Protein AF-A0A2R6HLD2-F1 (afdb_monomer_lite)

Radius of gyration: 19.73 Å; chains: 1; bounding box: 50×24×50 Å

pLDDT: mean 79.39, std 11.98, range [48.47, 95.0]

Foldseek 3Di:
DDPVLLVVLQVVLVVLLVQLVVLVVVLVCLVPDDQDDCVVQPDPVSNVSNVCNVVVVVSNVVSVVSNVVSLVSSCVRVLVSQLVVCCVVCVVDPCVVVCVSSVVSVVVSCVSSPD

Structure (mmCIF, N/CA/C/O backbone):
data_AF-A0A2R6HLD2-F1
#
_entry.id   AF-A0A2R6HLD2-F1
#
loop_
_atom_site.group_PDB
_atom_site.id
_atom_site.type_symbol
_atom_site.label_atom_id
_atom_site.label_alt_id
_atom_site.label_comp_id
_atom_site.label_asym_id
_atom_site.label_entity_id
_atom_site.label_seq_id
_atom_site.pdbx_PDB_ins_code
_atom_site.Cartn_x
_atom_site.Cartn_y
_atom_site.Cartn_z
_atom_site.occupancy
_atom_site.B_iso_or_equiv
_atom_site.auth_seq_id
_atom_site.auth_comp_id
_atom_site.auth_asym_id
_atom_site.auth_atom_id
_atom_site.pdbx_PDB_model_num
ATOM 1 N N . MET A 1 1 ? 15.414 -7.731 -18.391 1.00 71.44 1 MET A N 1
ATOM 2 C CA . MET A 1 1 ? 14.235 -8.427 -17.825 1.00 71.44 1 MET A CA 1
ATOM 3 C C . MET A 1 1 ? 13.460 -9.067 -18.958 1.00 71.44 1 MET A C 1
ATOM 5 O O . MET A 1 1 ? 13.454 -8.514 -20.054 1.00 71.44 1 MET A O 1
ATOM 9 N N . THR A 1 2 ? 12.840 -10.223 -18.734 1.00 88.44 2 THR A N 1
ATOM 10 C CA . THR A 1 2 ? 11.951 -10.801 -19.760 1.00 88.44 2 THR A CA 1
ATOM 11 C C . THR A 1 2 ? 10.630 -10.016 -19.816 1.00 88.44 2 THR A C 1
ATOM 13 O O . THR A 1 2 ? 10.227 -9.456 -18.795 1.00 88.44 2 THR A O 1
ATOM 16 N N . PRO A 1 3 ? 9.915 -9.971 -20.958 1.00 85.44 3 PRO A N 1
ATOM 17 C CA . PRO A 1 3 ? 8.614 -9.296 -21.038 1.00 85.44 3 PRO A CA 1
ATOM 18 C C . PRO A 1 3 ? 7.602 -9.813 -20.004 1.00 85.44 3 PRO A C 1
ATOM 20 O O . PRO A 1 3 ? 6.834 -9.040 -19.436 1.00 85.44 3 PRO A O 1
ATOM 23 N N . LEU A 1 4 ? 7.651 -11.117 -19.709 1.00 90.50 4 LEU A N 1
ATOM 24 C CA . LEU A 1 4 ? 6.830 -11.748 -18.678 1.00 90.50 4 LEU A CA 1
ATOM 25 C C . LEU A 1 4 ? 7.152 -11.202 -17.279 1.00 90.50 4 LEU A C 1
ATOM 27 O O . LEU A 1 4 ? 6.246 -10.869 -16.523 1.00 90.50 4 LEU A O 1
ATOM 31 N N . GLU A 1 5 ? 8.436 -11.076 -16.946 1.00 88.56 5 GLU A N 1
ATOM 32 C CA . GLU A 1 5 ? 8.890 -10.540 -15.660 1.00 88.56 5 GLU A CA 1
ATOM 33 C C . GLU A 1 5 ? 8.453 -9.081 -15.463 1.00 88.56 5 GLU A C 1
ATOM 35 O O . GLU A 1 5 ? 7.982 -8.725 -14.384 1.00 88.56 5 GLU A O 1
ATOM 40 N N . VAL A 1 6 ? 8.545 -8.251 -16.509 1.00 87.50 6 VAL A N 1
ATOM 41 C CA . VAL A 1 6 ? 8.041 -6.867 -16.479 1.00 87.50 6 VAL A CA 1
ATOM 42 C C . VAL A 1 6 ? 6.532 -6.854 -16.232 1.00 87.50 6 VAL A C 1
ATOM 44 O O . VAL A 1 6 ? 6.070 -6.142 -15.343 1.00 87.50 6 VAL A O 1
ATOM 47 N N . GLY A 1 7 ? 5.767 -7.681 -16.952 1.00 89.25 7 GLY A N 1
ATOM 48 C CA . GLY A 1 7 ? 4.315 -7.775 -16.781 1.00 89.25 7 GLY A CA 1
ATOM 49 C C . GLY A 1 7 ? 3.899 -8.191 -15.367 1.00 89.25 7 GLY A C 1
ATOM 50 O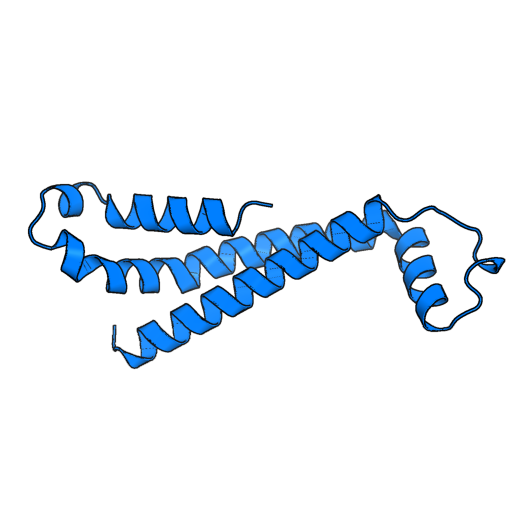 O . GLY A 1 7 ? 3.032 -7.557 -14.768 1.00 89.25 7 GLY A O 1
ATOM 51 N N . VAL A 1 8 ? 4.556 -9.207 -14.797 1.00 93.12 8 VAL A N 1
ATOM 52 C CA . VAL A 1 8 ? 4.291 -9.670 -13.423 1.00 93.12 8 VAL A CA 1
ATOM 53 C C . VAL A 1 8 ? 4.599 -8.575 -12.404 1.00 93.12 8 VAL A C 1
ATOM 55 O O . VAL A 1 8 ? 3.791 -8.330 -11.510 1.00 93.12 8 VAL A O 1
ATOM 58 N N . ARG A 1 9 ? 5.736 -7.884 -12.542 1.00 90.75 9 ARG A N 1
ATOM 59 C CA . ARG A 1 9 ? 6.105 -6.798 -11.627 1.00 90.75 9 ARG A CA 1
ATOM 60 C C . ARG A 1 9 ? 5.161 -5.598 -11.725 1.00 90.75 9 ARG A C 1
ATOM 62 O O . ARG A 1 9 ? 4.823 -5.028 -10.696 1.00 90.75 9 ARG A O 1
ATOM 69 N N . LEU A 1 10 ? 4.680 -5.244 -12.918 1.00 89.44 10 LEU A N 1
ATOM 70 C CA . LEU A 1 10 ? 3.675 -4.185 -13.077 1.00 89.44 10 LEU A CA 1
ATOM 71 C C . LEU A 1 10 ? 2.344 -4.559 -12.419 1.00 89.44 10 LEU A C 1
ATOM 73 O O . LEU A 1 10 ? 1.783 -3.750 -11.686 1.00 89.44 10 LEU A O 1
ATOM 77 N N . LEU A 1 11 ? 1.861 -5.788 -12.627 1.00 93.00 11 LEU A N 1
ATOM 78 C CA . LEU A 1 11 ? 0.640 -6.274 -11.977 1.00 93.00 11 LEU A CA 1
ATOM 79 C C . LEU A 1 11 ? 0.774 -6.281 -10.451 1.00 93.00 11 LEU A C 1
ATOM 81 O O . LEU A 1 11 ? -0.130 -5.825 -9.752 1.00 93.00 11 LEU A O 1
ATOM 85 N N . ALA A 1 12 ? 1.913 -6.748 -9.936 1.00 92.12 12 ALA A N 1
ATOM 86 C CA . ALA A 1 12 ? 2.212 -6.701 -8.510 1.00 92.12 12 ALA A CA 1
ATOM 87 C C . ALA A 1 12 ? 2.282 -5.255 -7.991 1.00 92.12 12 ALA A C 1
ATOM 89 O O . ALA A 1 12 ? 1.719 -4.961 -6.941 1.00 92.12 12 ALA A O 1
ATOM 90 N N . GLY A 1 13 ? 2.892 -4.337 -8.746 1.00 90.38 13 GLY A N 1
ATOM 91 C CA . GLY A 1 13 ? 2.914 -2.907 -8.436 1.00 90.38 13 GLY A CA 1
ATOM 92 C C . GLY A 1 13 ? 1.511 -2.306 -8.327 1.00 90.38 13 GLY A C 1
ATOM 93 O O . GLY A 1 13 ? 1.208 -1.641 -7.342 1.00 90.38 13 GLY A O 1
ATOM 94 N N . VAL A 1 14 ? 0.623 -2.599 -9.281 1.00 89.44 14 VAL A N 1
ATOM 95 C CA . VAL A 1 14 ? -0.785 -2.162 -9.236 1.00 89.44 14 VAL A CA 1
ATOM 96 C C . VAL A 1 14 ? -1.504 -2.734 -8.014 1.00 89.44 14 VAL A C 1
ATOM 98 O O . VAL A 1 14 ? -2.189 -1.996 -7.311 1.00 89.44 14 VAL A O 1
ATOM 101 N N . ALA A 1 15 ? -1.328 -4.024 -7.719 1.00 93.38 15 ALA A N 1
ATOM 102 C CA . ALA A 1 15 ? -1.933 -4.645 -6.542 1.00 93.38 15 ALA A CA 1
ATOM 103 C C . ALA A 1 15 ? -1.454 -3.996 -5.231 1.00 93.38 15 ALA A C 1
ATOM 105 O O . ALA A 1 15 ? -2.257 -3.758 -4.333 1.00 93.38 15 ALA A O 1
ATOM 106 N N . LEU A 1 16 ? -0.165 -3.660 -5.136 1.00 91.25 16 LEU A N 1
ATOM 107 C CA . LEU A 1 16 ? 0.411 -2.981 -3.975 1.00 91.25 16 LEU A CA 1
ATOM 108 C C . LEU A 1 16 ? -0.078 -1.529 -3.836 1.00 91.25 16 LEU A C 1
ATOM 110 O O . LEU A 1 16 ? -0.316 -1.078 -2.718 1.00 91.25 16 LEU A O 1
ATOM 114 N N . ILE A 1 17 ? -0.288 -0.811 -4.945 1.00 88.19 17 ILE A N 1
ATOM 115 C CA . ILE A 1 17 ? -0.924 0.518 -4.931 1.00 88.19 17 ILE A CA 1
ATOM 116 C C . ILE A 1 17 ? -2.359 0.415 -4.399 1.00 88.19 17 ILE A C 1
ATOM 118 O O . ILE A 1 17 ? -2.751 1.197 -3.538 1.00 88.19 17 ILE A O 1
ATOM 122 N N . LEU A 1 18 ? -3.133 -0.573 -4.860 1.00 91.56 18 LEU A N 1
ATOM 123 C CA . LEU A 1 18 ? -4.492 -0.804 -4.360 1.00 91.56 18 LEU A CA 1
ATOM 124 C C . LEU A 1 18 ? -4.502 -1.172 -2.870 1.00 91.56 18 LEU A C 1
ATOM 126 O O . LEU A 1 18 ? -5.370 -0.708 -2.135 1.00 91.56 18 LEU A O 1
ATOM 130 N N . ALA A 1 19 ? -3.535 -1.972 -2.417 1.00 91.62 19 ALA A N 1
ATOM 131 C CA . ALA A 1 19 ? -3.381 -2.312 -1.005 1.00 91.62 19 ALA A CA 1
ATOM 132 C C . ALA A 1 19 ? -3.066 -1.074 -0.152 1.00 91.62 19 ALA A C 1
ATOM 134 O O . ALA A 1 19 ? -3.688 -0.878 0.889 1.00 91.62 19 ALA A O 1
ATOM 135 N N . ASN A 1 20 ? -2.161 -0.207 -0.612 1.00 91.06 20 ASN A N 1
ATOM 136 C CA . ASN A 1 20 ? -1.879 1.065 0.050 1.00 91.06 20 ASN A CA 1
ATOM 137 C C . ASN A 1 20 ? -3.145 1.942 0.140 1.00 91.06 20 ASN A C 1
ATOM 139 O O . ASN A 1 20 ? -3.535 2.338 1.237 1.00 91.06 20 ASN A O 1
ATOM 143 N N . GLY A 1 21 ? -3.861 2.125 -0.976 1.00 88.25 21 GLY A N 1
ATOM 144 C CA . GLY A 1 21 ? -5.114 2.885 -1.003 1.00 88.25 21 GLY A CA 1
ATOM 145 C C . GLY A 1 21 ? -6.206 2.308 -0.093 1.00 88.25 21 GLY A C 1
ATOM 146 O O . GLY A 1 21 ? -6.986 3.061 0.490 1.00 88.25 21 GLY A O 1
ATOM 147 N N . PHE A 1 22 ? -6.247 0.985 0.093 1.00 91.69 22 PHE A N 1
ATOM 148 C CA . PHE A 1 22 ? -7.127 0.349 1.073 1.00 91.69 22 PHE A CA 1
ATOM 149 C C . PHE A 1 22 ? -6.788 0.771 2.510 1.00 91.69 22 PHE A C 1
ATOM 151 O O . PHE A 1 22 ? -7.694 1.154 3.248 1.00 91.69 22 PHE A O 1
ATOM 158 N N . PHE A 1 23 ? -5.511 0.752 2.908 1.00 92.44 23 PHE A N 1
ATOM 159 C CA . PHE A 1 23 ? -5.114 1.175 4.256 1.00 92.44 23 PHE A CA 1
ATOM 160 C C . PHE A 1 23 ? -5.455 2.640 4.527 1.00 92.44 23 PHE A C 1
ATOM 162 O O . PHE A 1 23 ? -5.963 2.959 5.597 1.00 92.44 23 PHE A O 1
ATOM 169 N N . VAL A 1 24 ? -5.262 3.510 3.538 1.00 92.12 24 VAL A N 1
ATOM 170 C CA . VAL A 1 24 ? -5.613 4.934 3.632 1.00 92.12 24 VAL A CA 1
ATOM 171 C C . VAL A 1 24 ? -7.117 5.117 3.791 1.00 92.12 24 VAL A C 1
ATOM 173 O O . VAL A 1 24 ? -7.572 5.894 4.629 1.00 92.12 24 VAL A O 1
ATOM 176 N N . ALA A 1 25 ? -7.911 4.390 3.001 1.00 91.19 25 ALA A N 1
ATOM 177 C CA . ALA A 1 25 ? -9.364 4.445 3.100 1.00 91.19 25 ALA A CA 1
ATOM 178 C C . ALA A 1 25 ? -9.845 4.005 4.491 1.00 91.19 25 ALA A C 1
ATOM 180 O O . ALA A 1 25 ? -10.758 4.620 5.042 1.00 91.19 25 ALA A O 1
ATOM 181 N N . VAL A 1 26 ? -9.215 2.981 5.075 1.00 89.31 26 VAL A N 1
ATOM 182 C CA . VAL A 1 26 ? -9.502 2.522 6.440 1.00 89.31 26 VAL A CA 1
ATOM 183 C C . VAL A 1 26 ? -9.083 3.565 7.476 1.00 89.31 26 VAL A C 1
ATOM 185 O O . VAL A 1 26 ? -9.891 3.901 8.337 1.00 89.31 26 VAL A O 1
ATOM 188 N N . GLU A 1 27 ? -7.877 4.128 7.382 1.00 90.06 27 GLU A N 1
ATOM 189 C CA . GLU A 1 27 ? -7.394 5.175 8.293 1.00 90.06 27 GLU A CA 1
ATOM 190 C C . GLU A 1 27 ? -8.325 6.400 8.282 1.00 90.06 27 GLU A C 1
ATOM 192 O O . GLU A 1 27 ? -8.755 6.891 9.331 1.00 90.06 27 GLU A O 1
ATOM 197 N N . PHE A 1 28 ? -8.730 6.854 7.093 1.00 90.19 28 PHE A N 1
ATOM 198 C CA . PHE A 1 28 ? -9.671 7.961 6.949 1.00 90.19 28 PHE A CA 1
ATOM 199 C C . PHE A 1 28 ? -11.070 7.608 7.469 1.00 90.19 28 PHE A C 1
ATOM 201 O O . PHE A 1 28 ? -11.714 8.426 8.125 1.00 90.19 28 PHE A O 1
ATOM 208 N N . ALA A 1 29 ? -11.555 6.390 7.215 1.00 87.31 29 ALA A N 1
ATOM 209 C CA . ALA A 1 29 ? -12.842 5.941 7.735 1.00 87.31 29 ALA A CA 1
ATOM 210 C C . ALA A 1 29 ? -12.847 5.918 9.270 1.00 87.31 29 ALA A C 1
ATOM 212 O O . ALA A 1 29 ? -13.765 6.466 9.877 1.00 87.31 29 ALA A O 1
ATOM 213 N N . LEU A 1 30 ? -11.808 5.354 9.892 1.00 86.50 30 LEU A N 1
ATOM 214 C CA . LEU A 1 30 ? -11.677 5.239 11.346 1.00 86.50 30 LEU A CA 1
ATOM 215 C C . LEU A 1 30 ? -11.544 6.603 12.035 1.00 86.50 30 LEU A C 1
ATOM 217 O O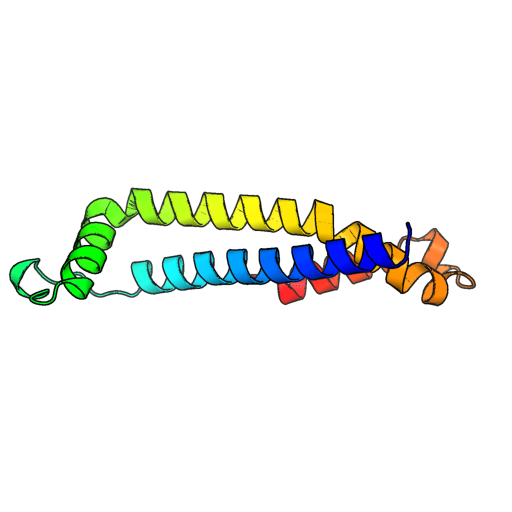 . LEU A 1 30 ? -12.173 6.835 13.063 1.00 86.50 30 LEU A O 1
ATOM 221 N N . THR A 1 31 ? -10.787 7.535 11.451 1.00 86.69 31 THR A N 1
ATOM 222 C CA . THR A 1 31 ? -10.620 8.893 12.006 1.00 86.69 31 THR A CA 1
ATOM 223 C C . THR A 1 31 ? -11.859 9.778 11.849 1.00 86.69 31 THR A C 1
ATOM 225 O O . THR A 1 31 ? -12.030 10.738 12.601 1.00 86.69 31 THR A O 1
ATOM 228 N N . ARG A 1 32 ? -12.731 9.490 10.874 1.00 85.31 32 ARG A N 1
ATOM 229 C CA . ARG A 1 32 ? -13.953 10.269 10.599 1.00 85.31 32 ARG A CA 1
ATOM 230 C C . ARG A 1 32 ? -15.214 9.662 11.196 1.00 85.31 32 ARG A C 1
ATOM 232 O O . ARG A 1 32 ? -16.244 10.340 11.218 1.00 85.31 32 ARG A O 1
ATOM 239 N N . VAL A 1 33 ? -15.163 8.412 11.648 1.00 80.62 33 VAL A N 1
ATOM 240 C CA . VAL A 1 33 ? -16.318 7.760 12.254 1.00 80.62 33 VAL A CA 1
ATOM 241 C C . VAL A 1 33 ? -16.637 8.424 13.591 1.00 80.62 33 VAL A C 1
ATOM 243 O O . VAL A 1 33 ? -15.760 8.783 14.377 1.00 80.62 33 VAL A O 1
ATOM 246 N N . ARG A 1 34 ? -17.926 8.636 13.840 1.00 75.44 34 ARG A N 1
ATOM 247 C CA . ARG A 1 34 ? -18.386 9.240 15.083 1.00 75.44 34 ARG A CA 1
ATOM 248 C C . ARG A 1 34 ? -18.419 8.162 16.165 1.00 75.44 34 ARG A C 1
ATOM 250 O O . ARG A 1 34 ? -18.966 7.086 15.945 1.00 75.44 34 ARG A O 1
ATOM 257 N N . GLN A 1 35 ? -17.822 8.470 17.310 1.00 71.88 35 GLN A N 1
ATOM 258 C CA . GLN A 1 35 ? -17.787 7.599 18.483 1.00 71.88 35 GLN A CA 1
ATOM 259 C C . GLN A 1 35 ? -19.191 7.571 19.105 1.00 71.88 35 GLN A C 1
ATOM 261 O O . GLN A 1 35 ? -19.598 8.520 19.777 1.00 71.88 35 GLN A O 1
ATOM 266 N N . TYR A 1 36 ? -19.955 6.531 18.787 1.00 72.81 36 TYR A N 1
ATOM 267 C CA . TYR A 1 36 ? -21.267 6.240 19.368 1.00 72.81 36 TYR A CA 1
ATOM 268 C C . TYR A 1 36 ? -21.114 5.158 20.445 1.00 72.81 36 TYR A C 1
ATOM 270 O O . TYR A 1 36 ? -20.113 4.434 20.459 1.00 72.81 36 TYR A O 1
ATOM 278 N N . SER A 1 37 ? -22.065 5.053 21.375 1.00 73.31 37 SER A N 1
ATOM 279 C CA . SER A 1 37 ? -21.983 4.006 22.401 1.00 73.31 37 SER A CA 1
ATOM 280 C C . SER A 1 37 ? -22.179 2.623 21.773 1.00 73.31 37 SER A C 1
ATOM 282 O O . SER A 1 37 ? -22.859 2.498 20.759 1.00 73.31 37 SER A O 1
ATOM 284 N N . GLU A 1 38 ? -21.623 1.568 22.379 1.00 76.88 38 GLU A N 1
ATOM 285 C CA . GLU A 1 38 ? -21.747 0.190 21.861 1.00 76.88 38 GLU A CA 1
ATOM 286 C C . GLU A 1 38 ? -23.212 -0.191 21.582 1.00 76.88 38 GLU A C 1
ATOM 288 O O . GLU A 1 38 ? -23.526 -0.808 20.568 1.00 76.88 38 GLU A O 1
ATOM 293 N N . SER A 1 39 ? -24.125 0.274 22.442 1.00 78.25 39 SER A N 1
ATOM 294 C CA . SER A 1 39 ? -25.574 0.076 22.329 1.00 78.25 39 SER A CA 1
ATOM 295 C C . SER A 1 39 ? -26.223 0.698 21.088 1.00 78.25 39 SER A C 1
ATOM 297 O O . SER A 1 39 ? -27.380 0.411 20.814 1.00 78.25 39 SER A O 1
ATOM 299 N N . GLU A 1 40 ? -25.538 1.594 20.377 1.00 76.25 40 GLU A N 1
ATOM 300 C CA . GLU A 1 40 ? -26.020 2.193 19.126 1.00 76.25 40 GLU A CA 1
ATOM 301 C C . GLU A 1 40 ? -25.549 1.400 17.886 1.00 76.25 40 GLU A C 1
ATOM 303 O O . GLU A 1 40 ? -26.055 1.622 16.786 1.00 76.25 40 GLU A O 1
ATOM 308 N N . PHE A 1 41 ? -24.627 0.438 18.044 1.00 74.69 41 PHE A N 1
ATOM 309 C CA . PHE A 1 41 ? -24.129 -0.449 16.983 1.00 74.69 41 PHE A CA 1
ATOM 310 C C . PHE A 1 41 ? -24.815 -1.834 17.040 1.00 74.69 41 PHE A C 1
ATOM 312 O O . PHE A 1 41 ? -24.179 -2.854 17.300 1.00 74.69 41 PHE A O 1
ATOM 319 N N . ASP A 1 42 ? -26.121 -1.888 16.751 1.00 75.00 42 ASP A N 1
ATOM 320 C CA . ASP A 1 42 ? -26.955 -3.100 16.916 1.00 75.00 42 ASP A CA 1
ATOM 321 C C . ASP A 1 42 ? -26.795 -4.177 15.814 1.00 75.00 42 ASP A C 1
ATOM 323 O O . ASP A 1 42 ? -27.311 -5.291 15.936 1.00 75.00 42 ASP A O 1
ATOM 327 N N . GLU A 1 43 ? -26.046 -3.902 14.738 1.00 80.88 43 GLU A N 1
ATOM 328 C CA . GLU A 1 43 ? -25.791 -4.891 13.681 1.00 80.88 43 GLU A CA 1
ATOM 329 C C . GLU A 1 43 ? -24.435 -5.616 13.823 1.00 80.88 43 GLU A C 1
ATOM 331 O O . GLU A 1 43 ? -23.443 -5.047 14.284 1.00 80.88 43 GLU A O 1
ATOM 336 N N . PRO A 1 44 ? -24.309 -6.879 13.364 1.00 74.25 44 PRO A N 1
ATOM 337 C CA . PRO A 1 44 ? -23.047 -7.623 13.425 1.00 74.25 44 PRO A CA 1
ATOM 338 C C . PRO A 1 44 ? -21.855 -6.922 12.753 1.00 74.25 44 PRO A C 1
ATOM 340 O O . PRO A 1 44 ? -20.741 -6.995 13.269 1.00 74.25 44 PRO A O 1
ATOM 343 N N . GLY A 1 45 ? -22.074 -6.242 11.620 1.00 71.56 45 GLY A N 1
ATOM 344 C CA . GLY A 1 45 ? -21.027 -5.472 10.935 1.00 71.56 45 GLY A CA 1
ATOM 345 C C . GLY A 1 45 ? -20.636 -4.199 11.691 1.00 71.56 45 GLY A C 1
ATOM 346 O O . GLY A 1 45 ? -19.468 -3.814 11.704 1.00 71.56 45 GLY A O 1
ATOM 347 N N . LEU A 1 46 ? -21.607 -3.606 12.382 1.00 78.12 46 LEU A N 1
ATOM 348 C CA . LEU A 1 46 ? -21.470 -2.396 13.181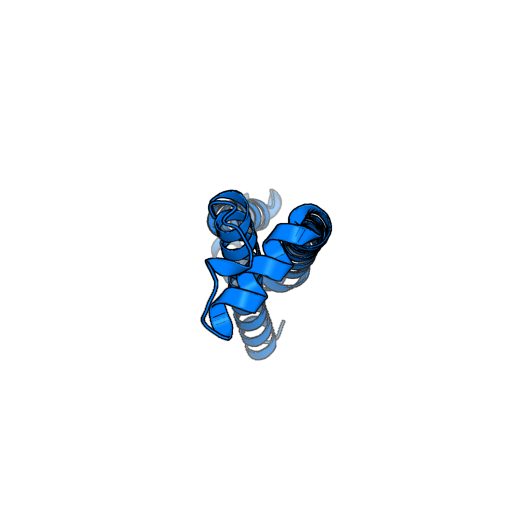 1.00 78.12 46 LEU A CA 1
ATOM 349 C C . LEU A 1 46 ? -20.659 -2.652 14.465 1.00 78.12 46 LEU A C 1
ATOM 351 O O . LEU A 1 46 ? -19.773 -1.865 14.785 1.00 78.12 46 LEU A O 1
ATOM 355 N N . ARG A 1 47 ? -20.831 -3.807 15.119 1.00 79.88 47 ARG A N 1
ATOM 356 C CA . ARG A 1 47 ? -20.029 -4.182 16.301 1.00 79.88 47 ARG A CA 1
ATOM 357 C C . ARG A 1 47 ? -18.523 -4.260 16.039 1.00 79.88 47 ARG A C 1
ATOM 359 O O . ARG A 1 47 ? -17.736 -3.869 16.894 1.00 79.88 47 ARG A O 1
ATOM 366 N N . ARG A 1 48 ? -18.097 -4.739 14.861 1.00 78.69 48 ARG A N 1
ATOM 367 C CA . ARG A 1 48 ? -16.665 -4.729 14.495 1.00 78.69 48 ARG A CA 1
ATOM 368 C C . ARG A 1 48 ? -16.133 -3.317 14.309 1.00 78.69 48 ARG A C 1
ATOM 370 O O . ARG A 1 48 ? -15.030 -3.040 14.759 1.00 78.69 48 ARG A O 1
ATOM 377 N N . ALA A 1 49 ? -16.901 -2.453 13.648 1.00 76.00 49 ALA A N 1
ATOM 378 C CA . ALA A 1 49 ? -16.517 -1.058 13.476 1.00 76.00 49 ALA A CA 1
ATOM 379 C C . ALA A 1 49 ? -16.374 -0.359 14.836 1.00 76.00 49 ALA A C 1
ATOM 381 O O . ALA A 1 49 ? -15.405 0.361 15.040 1.00 76.00 49 ALA A O 1
ATOM 382 N N . TRP A 1 50 ? -17.271 -0.650 15.783 1.00 83.19 50 TRP A N 1
ATOM 383 C CA . TRP A 1 50 ? -17.175 -0.143 17.150 1.00 83.19 50 TRP A CA 1
ATOM 384 C C . TRP A 1 50 ? -15.931 -0.652 17.899 1.00 83.19 50 TRP A C 1
ATOM 386 O O . TRP A 1 50 ? -15.185 0.137 18.473 1.00 83.19 50 TRP A O 1
ATOM 396 N N . ALA A 1 51 ? -15.632 -1.953 17.835 1.00 80.75 51 ALA A N 1
ATOM 397 C CA . ALA A 1 51 ? -14.418 -2.497 18.455 1.00 80.75 51 ALA A CA 1
ATOM 398 C C . ALA A 1 51 ? -13.139 -1.854 17.881 1.00 80.75 51 ALA A C 1
ATOM 400 O O . ALA A 1 51 ? -12.193 -1.565 18.609 1.00 80.75 51 ALA A O 1
ATOM 401 N N . MET A 1 52 ? -13.127 -1.567 16.573 1.00 80.88 52 MET A N 1
ATOM 402 C CA . MET A 1 52 ? -12.024 -0.839 15.938 1.00 80.88 52 MET A CA 1
ATOM 403 C C . MET A 1 52 ? -11.900 0.606 16.426 1.00 80.88 52 MET A C 1
ATOM 405 O O . MET A 1 52 ? -10.795 1.140 16.448 1.00 80.88 52 MET A O 1
ATOM 409 N N . THR A 1 53 ? -13.007 1.247 16.806 1.00 79.62 53 THR A N 1
ATOM 410 C CA . THR A 1 53 ? -12.991 2.603 17.366 1.00 79.62 53 THR A CA 1
ATOM 411 C C . THR A 1 53 ? -12.599 2.665 18.834 1.00 79.62 53 THR A C 1
ATOM 413 O O . THR A 1 53 ? -12.047 3.683 19.246 1.00 79.62 53 THR A O 1
ATOM 416 N N . ASP A 1 54 ? -12.861 1.604 19.598 1.00 84.12 54 ASP A N 1
ATOM 417 C CA . ASP A 1 54 ? -12.461 1.486 21.005 1.00 84.12 54 ASP A CA 1
ATOM 418 C C . ASP A 1 54 ? -10.938 1.292 21.124 1.00 84.12 54 ASP A C 1
ATOM 420 O O . ASP A 1 54 ? -10.269 1.963 21.906 1.00 84.12 54 ASP A O 1
ATOM 424 N N . GLU A 1 55 ? -10.355 0.480 20.235 1.00 86.94 55 GLU A N 1
ATOM 425 C CA . GLU A 1 55 ? -8.903 0.267 20.119 1.00 86.94 55 GLU A CA 1
ATOM 426 C C . GLU A 1 55 ? -8.267 1.082 18.974 1.00 86.94 55 GLU A C 1
ATOM 428 O O . GLU A 1 55 ? -7.328 0.630 18.308 1.00 86.94 55 GLU A O 1
ATOM 433 N N . LEU A 1 56 ? -8.775 2.295 18.722 1.00 86.62 56 LEU A N 1
ATOM 434 C CA . LEU A 1 56 ? -8.429 3.109 17.547 1.00 86.62 56 LEU A CA 1
ATOM 435 C C . LEU A 1 56 ? -6.916 3.265 17.333 1.00 86.62 56 LEU A C 1
ATOM 437 O O . LEU A 1 56 ? -6.441 3.163 16.205 1.00 86.62 56 LEU A O 1
ATOM 441 N N . GLU A 1 57 ? -6.148 3.476 18.401 1.00 89.88 57 GLU A N 1
ATOM 442 C CA . GLU A 1 57 ? -4.697 3.681 18.325 1.00 89.88 57 GLU A CA 1
ATOM 443 C C . GLU A 1 57 ? -3.959 2.481 17.709 1.00 89.88 57 GLU A C 1
ATOM 445 O O . GLU A 1 57 ? -3.072 2.659 16.868 1.00 89.88 57 GLU A O 1
ATOM 450 N N . ILE A 1 58 ? -4.363 1.254 18.053 1.00 90.69 58 ILE A N 1
ATOM 451 C CA . ILE A 1 58 ? -3.764 0.023 17.521 1.00 90.69 58 ILE A CA 1
ATOM 452 C C . ILE A 1 58 ? -4.086 -0.117 16.031 1.00 90.69 58 ILE A C 1
ATOM 454 O O . ILE A 1 58 ? -3.196 -0.416 15.229 1.00 90.69 58 ILE A O 1
ATOM 458 N N . TYR A 1 59 ? -5.336 0.142 15.637 1.00 90.50 59 TYR A N 1
ATOM 459 C CA . TYR A 1 59 ? -5.752 0.047 14.237 1.00 90.50 59 TYR A CA 1
ATOM 460 C C . TYR A 1 59 ? -5.122 1.136 13.360 1.00 90.50 59 TYR A C 1
ATOM 462 O O . TYR A 1 59 ? -4.674 0.826 12.255 1.00 90.50 59 TYR A O 1
ATOM 470 N N . LEU A 1 60 ? -5.020 2.379 13.846 1.00 91.06 60 LEU A N 1
ATOM 471 C CA . LEU A 1 60 ? -4.333 3.462 13.132 1.00 91.06 60 LEU A CA 1
ATOM 472 C C . LEU A 1 60 ? -2.839 3.166 12.974 1.00 91.06 60 LEU A C 1
ATOM 474 O O . LEU A 1 60 ? -2.307 3.273 11.871 1.00 91.06 60 LEU A O 1
ATOM 478 N N . THR A 1 61 ? -2.175 2.698 14.034 1.00 93.62 61 THR A N 1
ATOM 479 C CA . THR A 1 61 ? -0.759 2.300 13.965 1.00 93.62 61 THR A CA 1
ATOM 480 C C . THR A 1 61 ? -0.556 1.161 12.960 1.00 93.62 61 THR A C 1
ATOM 482 O O . THR A 1 61 ? 0.375 1.191 12.154 1.00 93.62 61 THR A O 1
ATOM 485 N N . GLY A 1 62 ? -1.460 0.175 12.942 1.00 93.25 62 GLY A N 1
ATOM 486 C CA . GLY A 1 62 ? -1.457 -0.901 11.950 1.00 93.25 62 GLY A CA 1
ATOM 487 C C . GLY A 1 62 ? -1.619 -0.394 10.513 1.00 93.25 62 GLY A C 1
ATOM 488 O O . GLY A 1 62 ? -0.896 -0.846 9.622 1.00 93.25 62 GLY A O 1
ATOM 489 N N . CYS A 1 63 ? -2.508 0.581 10.288 1.00 91.81 63 CYS A N 1
ATOM 490 C CA . CYS A 1 63 ? -2.672 1.224 8.983 1.00 91.81 63 CYS A CA 1
ATOM 491 C C . CYS A 1 63 ? -1.387 1.938 8.550 1.00 91.81 63 CYS A C 1
ATOM 493 O O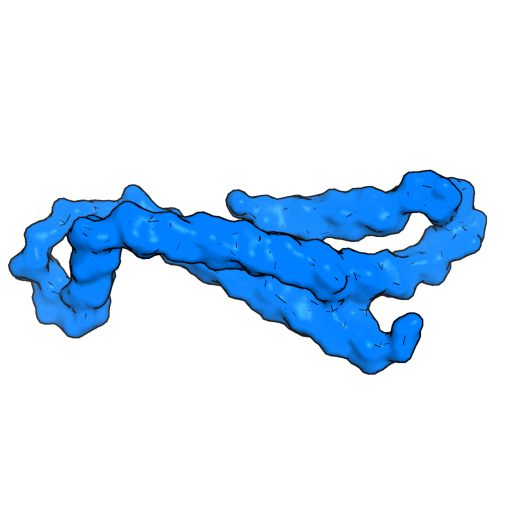 . CYS A 1 63 ? -0.930 1.713 7.435 1.00 91.81 63 CYS A O 1
ATOM 495 N N . GLN A 1 6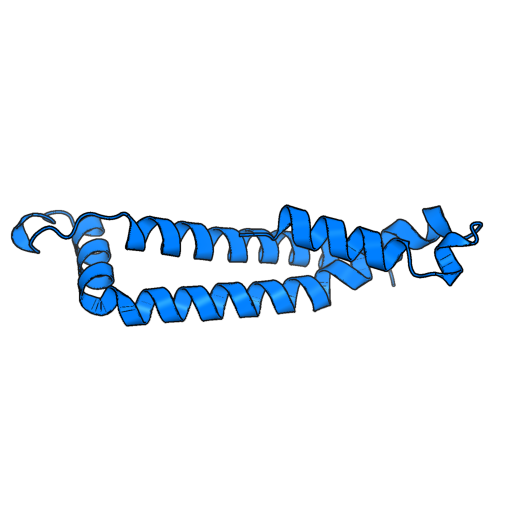4 ? -0.742 2.708 9.428 1.00 92.31 64 GLN A N 1
ATOM 496 C CA . GLN A 1 64 ? 0.500 3.430 9.114 1.00 92.31 64 GLN A CA 1
ATOM 497 C C . GLN A 1 64 ? 1.659 2.497 8.747 1.00 92.31 64 GLN A C 1
ATOM 499 O O . GLN A 1 64 ? 2.404 2.753 7.794 1.00 92.31 64 GLN A O 1
ATOM 504 N N . VAL A 1 65 ? 1.792 1.376 9.461 1.00 95.00 65 VAL A N 1
ATOM 505 C CA . VAL A 1 65 ? 2.762 0.328 9.115 1.00 95.00 65 VAL A CA 1
ATOM 506 C C . VAL A 1 65 ? 2.418 -0.291 7.757 1.00 95.00 65 VAL A C 1
ATOM 508 O O . VAL A 1 65 ? 3.310 -0.465 6.926 1.00 95.00 65 VAL A O 1
ATOM 511 N N . GLY A 1 66 ? 1.139 -0.580 7.501 1.00 92.19 66 GLY A N 1
ATOM 512 C CA . GLY A 1 66 ? 0.658 -1.122 6.227 1.00 92.19 66 GLY A CA 1
ATOM 513 C C . GLY A 1 66 ? 0.908 -0.191 5.038 1.00 92.19 66 GLY A C 1
ATOM 514 O O . GLY A 1 66 ? 1.409 -0.644 4.006 1.00 92.19 66 GLY A O 1
ATOM 515 N N . ILE A 1 67 ? 0.632 1.106 5.199 1.00 90.38 67 ILE A N 1
ATOM 516 C CA . ILE A 1 67 ? 0.905 2.165 4.216 1.00 90.38 67 ILE A CA 1
ATOM 517 C C . ILE A 1 67 ? 2.398 2.169 3.896 1.00 90.38 67 ILE A C 1
ATOM 519 O O . ILE A 1 67 ? 2.773 1.938 2.748 1.00 90.38 67 ILE A O 1
ATOM 523 N N . THR A 1 68 ? 3.245 2.300 4.921 1.00 89.56 68 THR A N 1
ATOM 524 C CA . THR A 1 68 ? 4.708 2.352 4.774 1.00 89.56 68 THR A CA 1
ATOM 525 C C . THR A 1 68 ? 5.262 1.108 4.080 1.00 89.56 68 THR A C 1
ATOM 527 O O . THR A 1 68 ? 6.035 1.210 3.125 1.00 89.56 68 THR A O 1
ATOM 530 N N . ALA A 1 69 ? 4.860 -0.083 4.532 1.00 91.88 69 ALA A N 1
ATOM 531 C CA . ALA A 1 69 ? 5.315 -1.345 3.961 1.00 91.88 69 ALA A CA 1
ATOM 532 C C . ALA A 1 69 ? 4.893 -1.483 2.493 1.00 91.88 69 ALA A C 1
ATOM 534 O O . ALA A 1 69 ? 5.697 -1.895 1.654 1.00 91.88 69 ALA A O 1
ATOM 535 N N . SER A 1 70 ? 3.658 -1.088 2.172 1.00 89.81 70 SER A N 1
ATOM 536 C CA . SER A 1 70 ? 3.148 -1.100 0.802 1.00 89.81 70 SER A CA 1
ATOM 537 C C . SER A 1 70 ? 3.915 -0.114 -0.080 1.00 89.81 70 SER A C 1
ATOM 539 O O . SER A 1 70 ? 4.291 -0.479 -1.190 1.00 89.81 70 SER A O 1
ATOM 541 N N . SER A 1 71 ? 4.232 1.086 0.415 1.00 84.25 71 SER A N 1
ATOM 542 C CA . SER A 1 71 ? 5.006 2.085 -0.334 1.00 84.25 71 SER A CA 1
ATOM 543 C C . SER A 1 71 ? 6.419 1.625 -0.654 1.00 84.25 71 SER A C 1
ATOM 545 O O . SER A 1 71 ? 6.862 1.734 -1.798 1.00 84.25 71 SER A O 1
ATOM 547 N N . ILE A 1 72 ? 7.111 1.033 0.320 1.00 87.75 72 ILE A N 1
ATOM 548 C CA . ILE A 1 72 ? 8.443 0.462 0.096 1.00 87.75 72 ILE A CA 1
ATOM 549 C C . ILE A 1 72 ? 8.366 -0.688 -0.918 1.00 87.75 72 ILE A C 1
ATOM 551 O O . ILE A 1 72 ? 9.179 -0.760 -1.841 1.00 87.75 72 ILE A O 1
ATOM 555 N N . ALA A 1 73 ? 7.372 -1.571 -0.786 1.00 89.50 73 ALA A N 1
ATOM 556 C CA . ALA A 1 73 ? 7.185 -2.689 -1.703 1.00 89.50 73 ALA A CA 1
ATOM 557 C C . ALA A 1 73 ? 6.883 -2.222 -3.137 1.00 89.50 73 ALA A C 1
ATOM 559 O O . ALA A 1 73 ? 7.436 -2.788 -4.083 1.00 89.50 73 ALA A O 1
ATOM 560 N N . VAL A 1 74 ? 6.060 -1.179 -3.316 1.00 86.31 74 VAL A N 1
ATOM 561 C CA . VAL A 1 74 ? 5.815 -0.567 -4.633 1.00 86.31 74 VAL A CA 1
ATOM 562 C C . VAL A 1 74 ? 7.119 -0.060 -5.230 1.00 86.31 74 VAL A C 1
ATOM 564 O O . VAL A 1 74 ? 7.395 -0.384 -6.381 1.00 86.31 74 VAL A O 1
ATOM 567 N N . GLY A 1 75 ? 7.941 0.664 -4.467 1.00 81.00 75 GLY A N 1
ATOM 568 C CA . GLY A 1 75 ? 9.247 1.133 -4.940 1.00 81.00 75 GLY A CA 1
ATOM 569 C C . GLY A 1 75 ? 10.114 -0.021 -5.455 1.00 81.00 75 GLY A C 1
ATOM 570 O O . GLY A 1 75 ? 10.544 -0.032 -6.604 1.00 81.00 75 GLY A O 1
ATOM 571 N N . ILE A 1 76 ? 10.267 -1.077 -4.653 1.00 86.00 76 ILE A N 1
ATOM 572 C CA . ILE A 1 76 ? 11.106 -2.239 -4.994 1.00 86.00 76 ILE A CA 1
ATOM 573 C C . ILE A 1 76 ? 10.587 -2.999 -6.228 1.00 86.00 76 ILE A C 1
ATOM 575 O O . ILE A 1 76 ? 11.378 -3.494 -7.037 1.00 86.00 76 ILE A O 1
ATOM 579 N N . VAL A 1 77 ? 9.267 -3.137 -6.371 1.00 88.06 77 VAL A N 1
ATOM 580 C CA . VAL A 1 77 ? 8.657 -3.998 -7.395 1.00 88.06 77 VAL A CA 1
ATOM 581 C C . VAL A 1 77 ? 8.326 -3.230 -8.675 1.00 88.06 77 VAL A C 1
ATOM 583 O O . VAL A 1 77 ? 8.647 -3.701 -9.770 1.00 88.06 77 VAL A O 1
ATOM 586 N N . ALA A 1 78 ? 7.695 -2.063 -8.556 1.00 81.31 78 ALA A N 1
ATOM 587 C CA . ALA A 1 78 ? 7.173 -1.294 -9.679 1.00 81.31 78 ALA A CA 1
ATOM 588 C C . ALA A 1 78 ? 8.245 -0.429 -10.357 1.00 81.31 78 ALA A C 1
ATOM 590 O O . ALA A 1 78 ? 8.247 -0.357 -11.587 1.00 81.31 78 ALA A O 1
ATOM 591 N N . GLU A 1 79 ? 9.182 0.177 -9.611 1.00 78.19 79 GLU A N 1
ATOM 592 C CA . GLU A 1 79 ? 10.205 1.059 -10.204 1.00 78.19 79 GLU A CA 1
ATOM 593 C C . GLU A 1 79 ? 11.068 0.353 -11.260 1.00 78.19 79 GLU A C 1
ATOM 595 O O . GLU A 1 79 ? 11.191 0.896 -12.360 1.00 78.19 79 GLU A O 1
ATOM 600 N N . PRO A 1 80 ? 11.612 -0.865 -11.035 1.00 80.69 80 PRO A N 1
ATOM 601 C CA . PRO A 1 80 ? 12.421 -1.534 -12.054 1.00 80.69 80 PRO A CA 1
ATOM 602 C C . PRO A 1 80 ? 11.615 -1.887 -13.308 1.00 80.69 80 PRO A C 1
ATOM 604 O O . PRO A 1 80 ? 12.152 -1.898 -14.414 1.00 80.69 80 PRO A O 1
ATOM 607 N N . ALA A 1 81 ? 10.323 -2.182 -13.140 1.00 80.62 81 ALA A N 1
ATOM 608 C CA . ALA A 1 81 ? 9.439 -2.526 -14.243 1.00 80.62 81 ALA A CA 1
ATOM 609 C C . ALA A 1 81 ? 9.073 -1.293 -15.081 1.00 80.62 81 ALA A C 1
ATOM 611 O O . ALA A 1 81 ? 9.119 -1.363 -16.309 1.00 80.62 81 ALA A O 1
ATOM 612 N N . LEU A 1 82 ? 8.789 -0.154 -14.435 1.00 76.56 82 LEU A N 1
ATOM 613 C CA . LEU A 1 82 ? 8.633 1.129 -15.124 1.00 76.56 82 LEU A CA 1
ATOM 614 C C . LEU A 1 82 ? 9.933 1.528 -15.832 1.00 76.56 82 LEU A C 1
ATOM 616 O O . LEU A 1 82 ? 9.894 1.901 -17.001 1.00 76.56 82 LEU A O 1
ATOM 620 N N . ALA A 1 83 ? 11.086 1.416 -15.168 1.00 77.00 83 ALA A N 1
ATOM 621 C CA . ALA A 1 83 ? 12.376 1.758 -15.760 1.00 77.00 83 ALA A CA 1
ATOM 622 C C . ALA A 1 83 ? 12.652 0.948 -17.037 1.00 77.00 83 ALA A C 1
ATOM 624 O O . ALA A 1 83 ? 12.985 1.535 -18.064 1.00 77.00 83 ALA A O 1
ATOM 625 N N . ALA A 1 84 ? 12.425 -0.370 -17.008 1.00 79.88 84 ALA A N 1
ATOM 626 C CA . ALA A 1 84 ? 12.564 -1.234 -18.182 1.00 79.88 84 ALA A CA 1
ATOM 627 C C . ALA A 1 84 ? 11.567 -0.890 -19.307 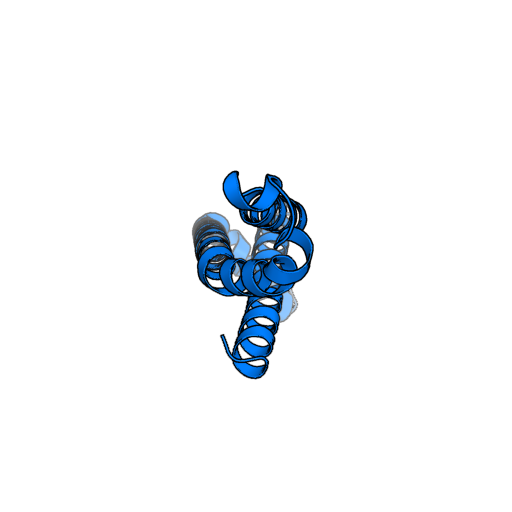1.00 79.88 84 ALA A C 1
ATOM 629 O O . ALA A 1 84 ? 11.885 -1.042 -20.485 1.00 79.88 84 ALA A O 1
ATOM 630 N N . LEU A 1 85 ? 10.364 -0.413 -18.964 1.00 79.50 85 LEU A N 1
ATOM 631 C CA . LEU A 1 85 ? 9.365 0.025 -19.942 1.00 79.50 85 LEU A CA 1
ATOM 632 C C . LEU A 1 85 ? 9.768 1.343 -20.626 1.00 79.50 85 LEU A C 1
ATOM 634 O O . LEU A 1 85 ? 9.534 1.520 -21.821 1.00 79.50 85 LEU A O 1
ATOM 638 N N . PHE A 1 86 ? 10.378 2.263 -19.876 1.00 73.44 86 PHE A N 1
ATOM 639 C CA . PHE A 1 86 ? 10.777 3.585 -20.362 1.00 73.44 86 PHE A CA 1
ATOM 640 C C . PHE A 1 86 ? 12.176 3.627 -20.993 1.00 73.44 86 PHE A C 1
ATOM 642 O O . PHE A 1 86 ? 12.453 4.528 -21.782 1.00 73.44 86 PHE A O 1
ATOM 649 N N . GLU A 1 87 ? 13.051 2.663 -20.706 1.00 74.62 87 GLU A N 1
ATOM 650 C CA . GLU A 1 87 ? 14.394 2.535 -21.292 1.00 74.62 87 GLU A CA 1
ATOM 651 C C . GLU A 1 87 ? 14.434 2.734 -22.828 1.00 74.62 87 GLU A C 1
ATOM 653 O O . GLU A 1 87 ? 15.200 3.588 -23.288 1.00 74.62 87 GLU A O 1
ATOM 658 N N . PRO A 1 88 ? 13.582 2.082 -23.647 1.00 73.06 88 PRO A N 1
ATOM 659 C CA . PRO A 1 88 ? 13.580 2.292 -25.099 1.00 73.06 88 PRO A CA 1
ATOM 660 C C . PRO A 1 88 ? 13.122 3.694 -25.540 1.00 73.06 88 PRO A C 1
ATOM 662 O O . PRO A 1 88 ? 13.496 4.136 -26.625 1.00 73.06 88 PRO A O 1
ATOM 665 N N . LEU A 1 89 ? 12.353 4.418 -24.717 1.00 67.50 89 LEU A N 1
ATOM 666 C CA . LEU A 1 89 ? 11.923 5.795 -25.002 1.00 67.50 89 LEU A CA 1
ATOM 667 C C . LEU A 1 89 ? 13.039 6.820 -24.736 1.00 67.50 89 LEU A C 1
ATOM 669 O O . LEU A 1 89 ? 13.069 7.874 -25.372 1.00 67.50 89 LEU A O 1
ATOM 673 N N . PHE A 1 90 ? 13.976 6.513 -23.832 1.00 65.31 90 PHE A N 1
ATOM 674 C CA . PHE A 1 90 ? 15.084 7.403 -23.462 1.00 65.31 90 PHE A CA 1
ATOM 675 C C . PHE A 1 90 ? 16.449 6.989 -24.035 1.00 65.31 90 PHE A C 1
ATOM 677 O O . PHE A 1 90 ? 17.380 7.793 -23.984 1.00 65.31 90 PHE A O 1
ATOM 684 N N . GLY A 1 91 ? 16.576 5.797 -24.627 1.00 60.25 91 GLY A N 1
ATOM 685 C CA . GLY A 1 91 ? 17.850 5.198 -25.055 1.00 60.25 91 GLY A CA 1
ATOM 686 C C . GLY A 1 91 ? 18.723 6.014 -26.024 1.00 60.25 91 GLY A C 1
ATOM 687 O O . GLY A 1 91 ? 19.927 5.790 -26.068 1.00 60.25 91 GLY A O 1
ATOM 688 N N . ASN A 1 92 ? 18.169 6.998 -26.747 1.00 59.09 92 ASN A N 1
ATOM 689 C CA . ASN A 1 92 ? 18.916 7.888 -27.659 1.00 59.09 92 ASN A CA 1
ATOM 690 C C . ASN A 1 92 ? 19.073 9.337 -27.153 1.00 59.09 92 ASN A C 1
ATOM 692 O O . ASN A 1 92 ? 19.494 10.223 -27.897 1.00 59.09 92 ASN A O 1
ATOM 696 N N . SER A 1 93 ? 18.722 9.610 -25.897 1.00 60.53 93 SER A N 1
ATOM 697 C CA . SER A 1 93 ? 18.674 10.960 -25.335 1.00 60.53 93 SER A CA 1
ATOM 698 C C . SER A 1 93 ? 19.694 11.155 -24.209 1.00 60.53 93 SER A C 1
ATOM 700 O O . SER A 1 93 ? 19.880 10.278 -23.369 1.00 60.53 93 SER A O 1
ATOM 702 N N . ARG A 1 94 ? 20.294 12.355 -24.104 1.00 57.03 94 ARG A N 1
ATOM 703 C CA . ARG A 1 94 ? 21.115 12.756 -22.936 1.00 57.03 94 ARG A CA 1
ATOM 704 C C . ARG A 1 94 ? 20.346 12.653 -21.606 1.00 57.03 94 ARG A C 1
ATOM 706 O O . ARG A 1 94 ? 20.973 12.579 -20.554 1.00 57.03 94 ARG A O 1
ATOM 713 N N . LEU A 1 95 ? 19.012 12.585 -21.638 1.00 52.03 95 LEU A N 1
ATOM 714 C CA . LEU A 1 95 ? 18.173 12.332 -20.462 1.00 52.03 95 LEU A CA 1
ATOM 715 C C . LEU A 1 95 ? 18.392 10.938 -19.841 1.00 52.03 95 LEU A C 1
ATOM 717 O O . LEU A 1 95 ? 18.214 10.799 -18.631 1.00 52.03 95 LEU A O 1
ATOM 721 N N . ALA A 1 96 ? 18.844 9.938 -20.611 1.00 53.69 96 ALA A N 1
ATOM 722 C CA . ALA A 1 96 ? 19.219 8.630 -20.066 1.00 53.69 96 ALA A CA 1
ATOM 723 C C . ALA A 1 96 ? 20.428 8.727 -19.116 1.00 53.69 96 ALA A C 1
ATOM 725 O O . ALA A 1 96 ? 20.426 8.104 -18.060 1.00 53.69 96 ALA A O 1
ATOM 726 N N . SER A 1 97 ? 21.415 9.581 -19.428 1.00 54.03 97 SER A N 1
ATOM 727 C CA . SER A 1 97 ? 22.600 9.784 -18.572 1.00 54.03 97 SER A CA 1
ATOM 728 C C . SER A 1 97 ? 22.324 10.528 -17.260 1.00 54.03 97 SER A C 1
ATOM 730 O O . SER A 1 97 ? 23.136 10.460 -16.344 1.00 54.03 97 SER A O 1
ATOM 732 N N . VAL A 1 98 ? 21.181 11.215 -17.151 1.00 56.00 98 VAL A N 1
ATOM 733 C CA . VAL A 1 98 ? 20.802 12.002 -15.961 1.00 56.00 98 VAL A CA 1
ATOM 734 C C . VAL A 1 98 ? 19.821 11.230 -15.062 1.00 56.00 98 VAL A C 1
ATOM 736 O O . VAL A 1 98 ? 19.407 11.723 -14.021 1.00 56.00 98 VAL A O 1
ATOM 739 N N . GLY A 1 99 ? 19.431 10.004 -15.435 1.00 59.34 99 GLY A N 1
ATOM 740 C CA . GLY A 1 99 ? 18.460 9.223 -14.661 1.00 59.34 99 GLY A CA 1
ATOM 741 C C . GLY A 1 99 ? 17.036 9.785 -14.729 1.00 59.34 99 GLY A C 1
ATOM 742 O O . GLY A 1 99 ? 16.212 9.477 -13.873 1.00 59.34 99 GLY A O 1
ATOM 743 N N . ALA A 1 100 ? 16.717 10.586 -15.751 1.00 64.56 100 ALA A N 1
ATOM 744 C CA . ALA A 1 100 ? 15.427 11.264 -15.868 1.00 64.56 100 ALA A CA 1
ATOM 745 C C . ALA A 1 100 ? 14.237 10.298 -15.939 1.00 64.56 100 ALA A C 1
ATOM 747 O O . ALA A 1 100 ? 13.171 10.627 -15.436 1.00 64.56 100 ALA A O 1
ATOM 748 N N . GLY A 1 101 ? 14.421 9.101 -16.508 1.00 59.88 101 GLY A N 1
ATOM 749 C CA . GLY A 1 101 ? 13.399 8.049 -16.514 1.00 59.88 101 GLY A CA 1
ATOM 750 C C . GLY A 1 101 ? 13.115 7.482 -15.120 1.00 59.88 101 GLY A C 1
ATOM 751 O O . GLY A 1 101 ? 11.956 7.271 -14.781 1.00 59.88 101 GLY A O 1
ATOM 752 N N . SER A 1 102 ? 14.150 7.317 -14.288 1.00 62.75 102 SER A N 1
ATOM 753 C CA . SER A 1 102 ? 13.991 6.938 -12.877 1.00 62.75 102 SER A CA 1
ATOM 754 C C . SER A 1 102 ? 13.323 8.062 -12.087 1.00 62.75 102 SER A C 1
ATOM 756 O O . SER A 1 102 ? 12.396 7.818 -11.327 1.00 62.75 102 SER A O 1
ATOM 758 N N . LEU A 1 103 ? 13.703 9.316 -12.356 1.00 68.50 103 LEU A N 1
ATOM 759 C CA . LEU A 1 103 ? 13.087 10.489 -11.738 1.00 68.50 103 LEU A CA 1
ATOM 760 C C . LEU A 1 103 ? 11.597 10.627 -12.100 1.00 68.50 103 LEU A C 1
ATOM 762 O O . LEU A 1 103 ? 10.790 10.952 -11.237 1.00 68.50 103 LEU A O 1
ATOM 766 N N . LEU A 1 104 ? 11.228 10.367 -13.359 1.00 67.94 104 LEU A N 1
ATOM 767 C CA . LEU A 1 104 ? 9.842 10.376 -13.843 1.00 67.94 104 LEU A CA 1
ATOM 768 C C . LEU A 1 104 ? 9.038 9.203 -13.286 1.00 67.94 104 LEU A C 1
ATOM 770 O O . LEU A 1 104 ? 7.899 9.403 -12.880 1.00 67.94 104 LEU A O 1
ATOM 774 N N . ALA A 1 105 ? 9.616 8.000 -13.241 1.00 63.12 105 ALA A N 1
ATOM 775 C CA . ALA A 1 105 ? 8.982 6.838 -12.629 1.00 63.12 105 ALA A CA 1
ATOM 776 C C . ALA A 1 105 ? 8.754 7.068 -11.131 1.00 63.12 105 ALA A C 1
ATOM 778 O O . ALA A 1 105 ? 7.642 6.860 -10.659 1.00 63.12 105 ALA A O 1
ATOM 779 N N . PHE A 1 106 ? 9.758 7.591 -10.423 1.00 67.81 106 PHE A N 1
ATOM 780 C CA . PHE A 1 106 ? 9.642 8.018 -9.034 1.00 67.81 106 PHE A CA 1
ATOM 781 C C . PHE A 1 106 ? 8.548 9.073 -8.874 1.00 67.81 106 PHE A C 1
ATOM 783 O O . PHE A 1 106 ? 7.680 8.896 -8.035 1.00 67.81 106 PHE A O 1
ATOM 790 N N . LEU A 1 107 ? 8.520 10.124 -9.702 1.00 72.81 107 LEU A N 1
ATOM 791 C CA . LEU A 1 107 ? 7.487 11.166 -9.653 1.00 72.81 107 LEU A CA 1
ATOM 792 C C . LEU A 1 107 ? 6.084 10.619 -9.911 1.00 72.81 107 LEU A C 1
ATOM 794 O O . LEU A 1 107 ? 5.166 10.987 -9.195 1.00 72.81 107 LEU A O 1
ATOM 798 N N . ILE A 1 108 ? 5.905 9.754 -10.910 1.00 69.31 108 ILE A N 1
ATOM 799 C CA . ILE A 1 108 ? 4.604 9.157 -11.242 1.00 69.31 108 ILE A CA 1
ATOM 800 C C . ILE A 1 108 ? 4.154 8.221 -10.126 1.00 69.31 108 ILE A C 1
ATOM 802 O O . ILE A 1 108 ? 3.001 8.291 -9.712 1.00 69.31 108 ILE A O 1
ATOM 806 N N . ILE A 1 109 ? 5.053 7.374 -9.622 1.00 65.00 109 ILE A N 1
ATOM 807 C CA . ILE A 1 109 ? 4.761 6.493 -8.494 1.00 65.00 109 ILE A CA 1
ATOM 808 C C . ILE A 1 109 ? 4.403 7.347 -7.288 1.00 65.00 109 ILE A C 1
ATOM 810 O O . ILE A 1 109 ? 3.343 7.135 -6.732 1.00 65.00 109 ILE A O 1
ATOM 814 N N . ASN A 1 110 ? 5.187 8.367 -6.942 1.00 65.19 110 ASN A N 1
ATOM 815 C CA . ASN A 1 110 ? 4.868 9.253 -5.827 1.00 65.19 110 ASN A CA 1
ATOM 816 C C . ASN A 1 110 ? 3.531 9.977 -6.043 1.00 65.19 110 ASN A C 1
ATOM 818 O O . ASN A 1 110 ? 2.736 10.017 -5.126 1.00 65.19 110 ASN A O 1
ATOM 822 N N . LEU A 1 111 ? 3.226 10.482 -7.243 1.00 67.50 111 LEU A N 1
ATOM 823 C CA . LEU A 1 111 ? 1.979 11.207 -7.525 1.00 67.50 111 LEU A CA 1
ATOM 824 C C . LEU A 1 111 ? 0.734 10.304 -7.467 1.00 67.50 111 LEU A C 1
ATOM 826 O O . LEU A 1 111 ? -0.328 10.752 -7.050 1.00 67.50 111 LEU A O 1
ATOM 830 N N . VAL A 1 112 ? 0.852 9.049 -7.908 1.00 62.88 112 VAL A N 1
ATOM 831 C CA . VAL A 1 112 ? -0.238 8.055 -7.884 1.00 62.88 112 VAL A CA 1
ATOM 832 C C . VAL A 1 112 ? -0.362 7.389 -6.509 1.00 62.88 112 VAL A C 1
ATOM 834 O O . VAL A 1 112 ? -1.448 6.961 -6.131 1.00 62.88 112 VAL A O 1
ATOM 837 N N . HIS A 1 113 ? 0.746 7.291 -5.778 1.00 55.00 113 HIS A N 1
ATOM 838 C CA . HIS A 1 113 ? 0.861 6.639 -4.475 1.00 55.00 113 HIS A CA 1
ATOM 839 C C . HIS A 1 113 ? 0.783 7.625 -3.298 1.00 55.00 113 HIS A C 1
ATOM 841 O O . HIS A 1 113 ? 0.818 7.191 -2.153 1.00 55.00 113 HIS A O 1
ATOM 847 N N . LEU A 1 114 ? 0.702 8.936 -3.555 1.00 51.00 114 LEU A N 1
ATOM 848 C CA . LEU A 1 114 ? 0.596 9.952 -2.511 1.00 51.00 114 LEU A CA 1
ATOM 849 C C . LEU A 1 114 ? -0.811 9.964 -1.923 1.00 51.00 114 LEU A C 1
ATOM 851 O O . LEU A 1 114 ? -1.761 10.501 -2.496 1.00 51.00 114 LEU A O 1
ATOM 855 N N . THR A 1 115 ? -0.862 9.404 -0.729 1.00 48.47 115 THR A N 1
ATOM 856 C CA . THR A 1 115 ? -1.824 9.635 0.342 1.00 48.47 115 THR A CA 1
ATOM 857 C C . THR A 1 115 ? -1.020 9.921 1.594 1.00 48.47 115 THR A C 1
ATOM 859 O O . THR A 1 115 ? -0.145 9.075 1.900 1.00 48.47 115 THR A O 1
#

Secondary structure (DSSP, 8-state):
--HHHHHHHHHHHHHHHHHHHHHHHHHHHHHHS----GGG--SHHHHHHHHHHHTHHHHHHHHHHHHHHHHHHHHHHHHHHHHHHHHHHHTTSHHHHTTHHHHHHHHHHHHHH--

Sequence (115 aa):
MTPLEVGVRLLAGVALILANGFFVAVEFALTRVRQYSESEFDEPGLRRAWAMTDELEIYLTGCQVGITASSIAVGIVAEPALAALFEPLFGNSRLASVGAGSLLAFLIINLVHLT